Protein AF-A0A950LPD2-F1 (afdb_monomer_lite)

Sequence (92 aa):
MNEARLLAGEEVRWVEVCYCPTPLQEERPYWEEFFQLLKVQDAHDRRKCRDFAGREAWACGSCDCTWRLEEKLRNIGSPFVQILKHSVDDQS

pLDDT: mean 89.89, std 7.87, range [51.25, 97.81]

Secondary structure (DSSP, 8-state):
-TT-EE-TTS-EE------SSSTTTTTHHHHHHH--------SS-GGGSTTTTTSSTTGGGG-THHHHHHHHHHTTSEEHHHHHHHHHHTT-

Radius of gyration: 15.23 Å; chains: 1; bounding box: 32×27×41 Å

Foldseek 3Di:
DQLWFQAPVRDIDADDQDPDPDPCPPPVVVCVVPDDCPDDDDLDDCCPQCCVVVNDNPSSVVDCSRVVVSVVRVVGGDRPVVVVVVVVVVVD

Structure (mmCIF, N/CA/C/O backbone):
data_AF-A0A950LPD2-F1
#
_entry.id   AF-A0A950LPD2-F1
#
loop_
_atom_site.group_PDB
_atom_site.id
_atom_site.type_symbol
_atom_site.label_atom_id
_atom_site.label_alt_id
_atom_site.label_comp_id
_atom_site.label_asym_id
_atom_site.label_entity_id
_atom_site.label_seq_id
_atom_site.pdbx_PDB_ins_code
_atom_site.Cartn_x
_atom_site.Cartn_y
_atom_site.Cartn_z
_atom_site.occupancy
_atom_site.B_iso_or_equiv
_atom_site.auth_seq_id
_atom_site.auth_comp_id
_atom_site.auth_asym_id
_atom_site.auth_atom_id
_atom_site.pdbx_PDB_model_num
ATOM 1 N N . MET A 1 1 ? -5.550 7.219 -0.710 1.00 84.81 1 MET A N 1
ATOM 2 C CA . MET A 1 1 ? -6.170 6.746 0.559 1.00 84.81 1 MET A CA 1
ATOM 3 C C . MET A 1 1 ? -7.704 6.543 0.540 1.00 84.81 1 MET A C 1
ATOM 5 O O . MET A 1 1 ? -8.178 5.798 1.380 1.00 84.81 1 MET A O 1
ATOM 9 N N . ASN A 1 2 ? -8.515 7.101 -0.381 1.00 89.75 2 ASN A N 1
ATOM 10 C CA . ASN A 1 2 ? -9.994 6.916 -0.360 1.00 89.75 2 ASN A CA 1
ATOM 11 C C . ASN A 1 2 ? -10.470 5.446 -0.329 1.00 89.75 2 ASN A C 1
ATOM 13 O O . ASN A 1 2 ? -11.474 5.124 0.306 1.00 89.75 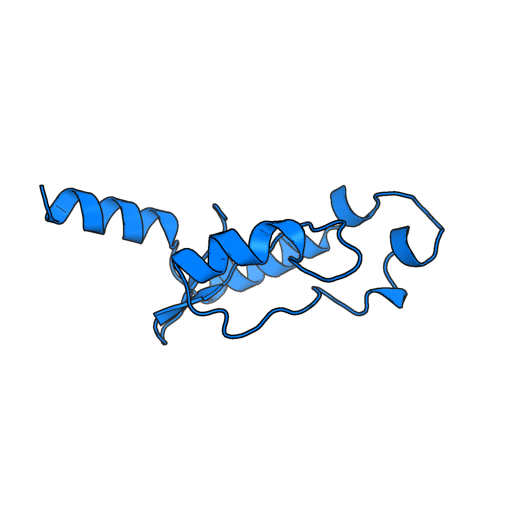2 ASN A O 1
ATOM 17 N N . GLU A 1 3 ? -9.726 4.543 -0.968 1.00 94.81 3 GLU A N 1
ATOM 18 C CA . GLU A 1 3 ? -10.011 3.104 -0.973 1.00 94.81 3 GLU A CA 1
ATOM 19 C C . GLU A 1 3 ? -9.448 2.354 0.251 1.00 94.81 3 GLU A C 1
ATOM 21 O O . GLU A 1 3 ? -9.484 1.125 0.298 1.00 94.81 3 GLU A O 1
ATOM 26 N N . ALA A 1 4 ? -8.969 3.065 1.277 1.00 96.62 4 ALA A N 1
ATOM 27 C CA . ALA A 1 4 ? -8.497 2.461 2.516 1.00 96.62 4 ALA A CA 1
ATOM 28 C C . ALA A 1 4 ? -9.617 1.696 3.234 1.00 96.62 4 ALA A C 1
ATOM 30 O O . ALA A 1 4 ? -10.778 2.131 3.287 1.00 96.62 4 ALA A O 1
ATOM 31 N N . ARG A 1 5 ? -9.266 0.543 3.802 1.00 97.81 5 ARG A N 1
ATOM 32 C CA . ARG A 1 5 ? -10.179 -0.314 4.555 1.00 97.81 5 ARG A CA 1
ATOM 33 C C . ARG A 1 5 ? -9.642 -0.582 5.950 1.00 97.81 5 ARG A C 1
ATOM 35 O O . ARG A 1 5 ? -8.478 -0.948 6.098 1.00 97.81 5 ARG A O 1
ATOM 42 N N . LEU A 1 6 ? -10.510 -0.409 6.942 1.00 96.75 6 LEU A N 1
ATOM 43 C CA . LEU A 1 6 ? -10.283 -0.844 8.313 1.00 96.75 6 LEU A CA 1
ATOM 44 C C . LEU A 1 6 ? -10.607 -2.338 8.406 1.00 96.75 6 LEU A C 1
ATOM 46 O O . LEU A 1 6 ? -11.702 -2.762 8.024 1.00 96.75 6 LEU A O 1
ATOM 50 N N . LEU A 1 7 ? -9.650 -3.129 8.880 1.00 95.25 7 LEU A N 1
ATOM 51 C CA . LEU A 1 7 ? -9.805 -4.561 9.123 1.00 95.25 7 LEU A CA 1
ATOM 52 C C . LEU A 1 7 ? -10.188 -4.836 10.583 1.00 95.25 7 LEU A C 1
ATOM 54 O O . LEU A 1 7 ? -10.080 -3.970 11.445 1.00 95.25 7 LEU A O 1
ATOM 58 N N . ALA A 1 8 ? -10.588 -6.076 10.872 1.00 87.19 8 ALA A N 1
ATOM 59 C CA . ALA A 1 8 ? -11.047 -6.494 12.202 1.00 87.19 8 ALA A CA 1
ATOM 60 C C . ALA A 1 8 ? -10.010 -6.321 13.334 1.00 87.19 8 ALA A C 1
ATOM 62 O O . ALA A 1 8 ? -10.394 -6.293 14.496 1.00 87.19 8 ALA A O 1
ATOM 63 N N . GLY A 1 9 ? -8.716 -6.217 13.011 1.00 82.94 9 GLY A N 1
ATOM 64 C CA . GLY A 1 9 ? -7.632 -6.015 13.982 1.00 82.94 9 GLY A CA 1
ATOM 65 C C . GLY A 1 9 ? -7.213 -4.556 14.172 1.00 82.94 9 GLY A C 1
ATOM 66 O O . GLY A 1 9 ? -6.054 -4.323 14.483 1.00 82.94 9 GLY A O 1
ATOM 67 N N . GLU A 1 10 ? -8.091 -3.591 13.875 1.00 87.25 10 GLU A N 1
ATOM 68 C CA . GLU A 1 10 ? -7.801 -2.140 13.881 1.00 87.25 10 GLU A CA 1
ATOM 69 C C . GLU A 1 10 ? -6.695 -1.706 12.895 1.00 87.25 10 GLU A C 1
ATOM 71 O O . GLU A 1 10 ? -6.266 -0.556 12.862 1.00 87.25 10 GLU A O 1
ATOM 76 N N . GLU A 1 11 ? -6.273 -2.615 12.014 1.00 95.25 11 GLU A N 1
ATOM 77 C CA . GLU A 1 11 ? -5.333 -2.326 10.940 1.00 95.25 11 GLU A CA 1
ATOM 78 C C . GLU A 1 11 ? -6.039 -1.618 9.782 1.00 95.25 11 GLU A C 1
ATOM 80 O O . GLU A 1 11 ? -7.032 -2.115 9.241 1.00 95.25 11 GLU A O 1
ATOM 85 N N . VAL A 1 12 ? -5.469 -0.506 9.324 1.00 96.25 12 VAL A N 1
ATOM 86 C CA . VAL A 1 12 ? -5.883 0.152 8.083 1.00 96.25 12 VAL A CA 1
ATOM 87 C C . VAL A 1 12 ? -4.983 -0.317 6.948 1.00 96.25 12 VAL A C 1
ATOM 89 O O . VAL A 1 12 ? -3.757 -0.285 7.052 1.00 96.25 12 VAL A O 1
ATOM 92 N N . ARG A 1 13 ? -5.584 -0.746 5.836 1.00 96.75 13 ARG A N 1
ATOM 93 C CA . ARG A 1 13 ? -4.856 -1.106 4.613 1.00 96.75 13 ARG A CA 1
ATOM 94 C C . ARG A 1 13 ? -5.348 -0.289 3.435 1.00 96.75 13 ARG A C 1
ATOM 96 O O . ARG A 1 13 ? -6.550 -0.089 3.279 1.00 96.75 13 ARG A O 1
ATOM 103 N N . TRP A 1 14 ? -4.426 0.133 2.581 1.00 95.69 14 TRP A N 1
ATOM 104 C CA . TRP A 1 14 ? -4.721 0.818 1.328 1.00 95.69 14 TRP A CA 1
ATOM 105 C C . TRP A 1 14 ? -3.735 0.388 0.243 1.00 95.69 14 TRP A C 1
ATOM 107 O O . TRP A 1 14 ? -2.759 -0.314 0.509 1.00 95.69 14 TRP A O 1
ATOM 117 N N . VAL A 1 15 ? -4.036 0.783 -0.989 1.00 94.31 15 VAL A N 1
ATOM 118 C CA . VAL A 1 15 ? -3.187 0.574 -2.160 1.00 94.31 15 VAL A CA 1
ATOM 119 C C . VAL A 1 15 ? -2.824 1.951 -2.705 1.00 94.31 15 VAL A C 1
ATOM 121 O O . VAL A 1 15 ? -3.665 2.848 -2.729 1.00 94.31 15 VAL A O 1
ATOM 124 N N . GLU A 1 16 ? -1.572 2.111 -3.111 1.00 90.44 16 GLU A N 1
ATOM 125 C CA . GLU A 1 16 ? -0.998 3.356 -3.622 1.00 90.44 16 GLU A CA 1
ATOM 126 C C . GLU A 1 16 ? -0.256 3.034 -4.921 1.00 90.44 16 GLU A C 1
ATOM 128 O O . GLU A 1 16 ? 0.452 2.023 -4.999 1.00 90.44 16 GLU A O 1
ATOM 133 N N . VAL A 1 17 ? -0.380 3.891 -5.935 1.00 90.00 17 VAL A N 1
ATOM 134 C CA . VAL A 1 17 ? 0.541 3.859 -7.075 1.00 90.00 17 VAL A CA 1
ATOM 135 C C . VAL A 1 17 ? 1.741 4.720 -6.709 1.00 90.00 17 VAL A C 1
ATOM 137 O O . VAL A 1 17 ? 1.621 5.931 -6.576 1.00 90.00 17 VAL A O 1
ATOM 140 N N . CYS A 1 18 ? 2.903 4.092 -6.566 1.00 86.94 18 CYS A N 1
ATOM 141 C CA . CYS A 1 18 ? 4.136 4.758 -6.167 1.00 86.94 18 CYS A CA 1
ATOM 142 C C . CYS A 1 18 ? 5.201 4.582 -7.254 1.00 86.94 18 CYS A C 1
ATOM 144 O O . CYS A 1 18 ? 5.415 3.473 -7.749 1.00 86.94 18 CYS A O 1
ATOM 146 N N . TYR A 1 19 ? 5.883 5.671 -7.606 1.00 85.88 19 TYR A N 1
ATOM 147 C CA . TYR A 1 19 ? 6.973 5.664 -8.589 1.00 85.88 19 TYR A CA 1
ATOM 148 C C . TYR A 1 19 ? 8.363 5.743 -7.948 1.00 85.88 19 TYR A C 1
ATOM 150 O O . TYR A 1 19 ? 9.376 5.763 -8.648 1.00 85.88 19 TYR A O 1
ATOM 158 N N . CYS A 1 20 ? 8.436 5.753 -6.616 1.00 86.81 20 CYS A N 1
ATOM 159 C CA . CYS A 1 20 ? 9.695 5.845 -5.898 1.00 86.81 20 CYS A CA 1
ATOM 160 C C . CYS A 1 20 ? 10.577 4.593 -6.127 1.00 86.81 20 CYS A C 1
ATOM 162 O O . CYS A 1 20 ? 10.081 3.469 -6.305 1.00 86.81 20 CYS A O 1
ATOM 164 N N . PRO A 1 21 ? 11.914 4.730 -6.081 1.00 84.88 21 PRO A N 1
ATOM 165 C CA . PRO A 1 21 ? 12.826 3.587 -6.066 1.00 84.88 21 PRO A CA 1
ATOM 166 C C . PRO A 1 21 ? 12.612 2.687 -4.844 1.00 84.88 21 PRO A C 1
ATOM 168 O O . PRO A 1 21 ? 12.610 1.466 -4.985 1.00 84.88 21 PRO A O 1
ATOM 171 N N . THR A 1 22 ? 12.351 3.275 -3.677 1.00 89.06 22 THR A N 1
ATOM 172 C CA . THR A 1 22 ? 11.940 2.558 -2.464 1.00 89.06 22 THR A CA 1
ATOM 173 C C . THR A 1 22 ? 10.449 2.813 -2.219 1.00 89.06 22 THR A C 1
ATOM 175 O O . THR A 1 22 ? 10.054 3.980 -2.218 1.00 89.06 22 THR A O 1
ATOM 178 N N . PRO A 1 23 ? 9.606 1.782 -2.010 1.00 89.50 23 PRO A N 1
ATOM 179 C CA . PRO A 1 23 ? 8.176 1.981 -1.778 1.00 89.50 23 PRO A CA 1
ATOM 180 C C . PRO A 1 23 ? 7.897 2.967 -0.639 1.00 89.50 23 PRO A C 1
ATOM 182 O O . PRO A 1 23 ? 8.508 2.869 0.427 1.00 89.50 23 PRO A O 1
ATOM 185 N N . LEU A 1 24 ? 6.965 3.896 -0.876 1.00 91.19 24 LEU A N 1
ATOM 186 C CA . LEU A 1 24 ? 6.528 4.926 0.075 1.00 91.19 24 LEU A CA 1
ATOM 187 C C . LEU A 1 24 ? 7.632 5.906 0.524 1.00 91.19 24 LEU A C 1
ATOM 189 O O . LEU A 1 24 ? 7.433 6.626 1.490 1.00 91.19 24 LEU A O 1
ATOM 193 N N . GLN A 1 25 ? 8.799 5.958 -0.128 1.00 94.06 25 GLN A N 1
ATOM 194 C CA . GLN A 1 25 ? 9.940 6.743 0.369 1.00 94.06 25 GLN A CA 1
ATOM 195 C C . GLN A 1 25 ? 9.617 8.220 0.635 1.00 94.06 25 GLN A C 1
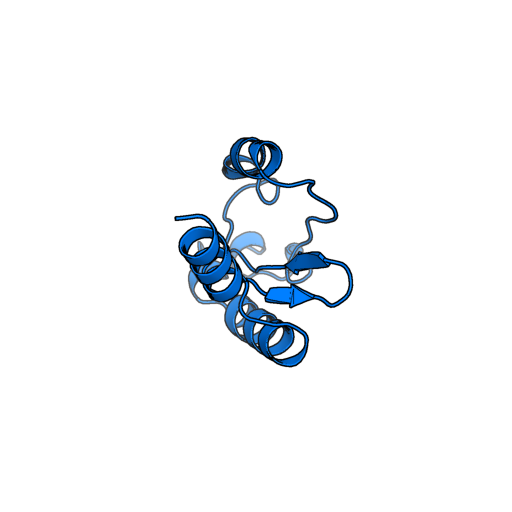ATOM 197 O O . GLN A 1 25 ? 10.067 8.761 1.641 1.00 94.06 25 GLN A O 1
ATOM 202 N N . GLU A 1 26 ? 8.861 8.854 -0.258 1.00 94.69 26 GLU A N 1
ATOM 203 C CA . GLU A 1 26 ? 8.522 10.278 -0.167 1.00 94.69 26 GLU A CA 1
ATOM 204 C C . GLU A 1 26 ? 7.458 10.553 0.905 1.00 94.69 26 GLU A C 1
ATOM 206 O O . GLU A 1 26 ? 7.584 11.499 1.676 1.00 94.69 26 GLU A O 1
ATOM 211 N N . GLU A 1 27 ? 6.437 9.701 0.994 1.00 93.81 27 GLU A N 1
ATOM 212 C CA . GLU A 1 27 ? 5.272 9.914 1.864 1.00 93.81 27 GLU A CA 1
ATOM 213 C C . GLU A 1 27 ? 5.424 9.282 3.251 1.00 93.81 27 GLU A C 1
ATOM 215 O O . GLU A 1 27 ? 4.659 9.583 4.165 1.00 93.81 27 GLU A O 1
ATOM 220 N N . ARG A 1 28 ? 6.404 8.393 3.435 1.00 95.06 28 ARG A N 1
ATOM 221 C CA . ARG A 1 28 ? 6.619 7.664 4.688 1.00 95.06 28 ARG A CA 1
ATOM 222 C C . ARG A 1 28 ? 6.703 8.577 5.919 1.00 95.06 28 ARG A C 1
ATOM 224 O O . ARG A 1 28 ? 6.017 8.249 6.884 1.00 95.06 28 ARG A O 1
ATOM 231 N N . PRO A 1 29 ? 7.453 9.701 5.913 1.00 96.25 29 PRO A N 1
ATOM 232 C CA . PRO A 1 29 ? 7.519 10.583 7.078 1.00 96.25 29 PRO A CA 1
ATOM 233 C C . PRO A 1 29 ? 6.153 11.141 7.486 1.00 96.25 29 PRO A C 1
ATOM 235 O O . PRO A 1 29 ? 5.867 11.244 8.672 1.00 96.25 29 PRO A O 1
ATOM 238 N N . TYR A 1 30 ? 5.301 11.457 6.508 1.00 94.75 30 TYR A N 1
ATOM 239 C CA . TYR A 1 30 ? 3.945 11.934 6.762 1.00 94.75 30 TYR A CA 1
ATOM 240 C C . TYR A 1 30 ? 3.074 10.831 7.371 1.00 94.75 30 TYR A C 1
ATOM 242 O O . TYR A 1 30 ? 2.384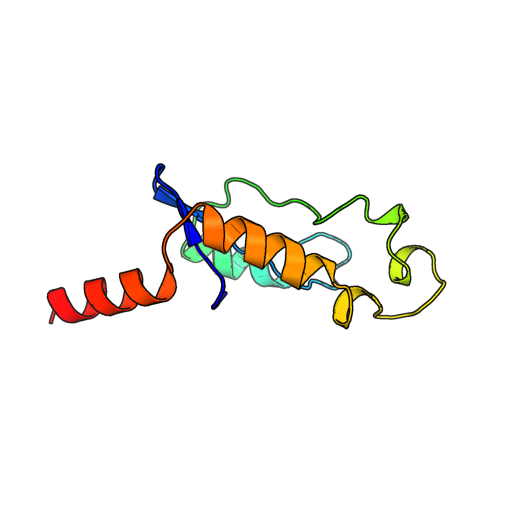 11.054 8.360 1.00 94.75 30 TYR A O 1
ATOM 250 N N . TRP A 1 31 ? 3.128 9.610 6.831 1.00 94.06 31 TRP A N 1
ATOM 251 C CA . TRP A 1 31 ? 2.336 8.504 7.374 1.00 94.06 31 TRP A CA 1
ATOM 252 C C . TRP A 1 31 ? 2.759 8.105 8.789 1.00 94.06 31 TRP A C 1
ATOM 254 O O . TRP A 1 31 ? 1.893 7.794 9.603 1.00 94.06 31 TRP A O 1
ATOM 264 N N . GLU A 1 32 ? 4.056 8.147 9.096 1.00 96.19 32 GLU A N 1
ATOM 265 C CA . GLU A 1 32 ? 4.590 7.829 10.428 1.00 96.19 32 GLU A CA 1
ATOM 266 C C . GLU A 1 32 ? 4.218 8.872 11.504 1.00 96.19 32 GLU A C 1
ATOM 268 O O . GLU A 1 32 ? 4.300 8.562 12.690 1.00 96.19 32 GLU A O 1
ATOM 273 N N . GLU A 1 33 ? 3.754 10.070 11.123 1.00 97.38 33 GLU A N 1
ATOM 274 C CA . GLU A 1 33 ? 3.215 11.070 12.061 1.00 97.38 33 GLU A CA 1
ATOM 275 C C . GLU A 1 33 ? 1.854 10.647 12.645 1.00 97.38 33 GLU A C 1
ATOM 277 O O . GLU A 1 33 ? 1.563 10.920 13.809 1.00 97.38 33 GLU A O 1
ATOM 282 N N . PHE A 1 34 ? 1.031 9.947 11.856 1.00 92.31 34 PHE A N 1
ATOM 283 C CA . PHE A 1 34 ? -0.354 9.607 12.220 1.00 92.31 34 PHE A CA 1
ATOM 284 C C . PHE A 1 34 ? -0.587 8.107 12.428 1.00 92.31 34 PHE A C 1
ATOM 286 O O . PHE A 1 34 ? -1.546 7.719 13.095 1.00 92.31 34 PHE A O 1
ATOM 293 N N . PHE A 1 35 ? 0.264 7.254 11.855 1.00 93.19 35 PHE A N 1
ATOM 294 C CA . PHE A 1 35 ? 0.096 5.806 11.853 1.00 93.19 35 PHE A CA 1
ATOM 295 C C . PHE A 1 35 ? 1.392 5.078 12.193 1.00 93.19 35 PHE A C 1
ATOM 297 O O . PHE A 1 35 ? 2.488 5.456 11.790 1.00 93.19 35 PHE A O 1
ATOM 304 N N . GLN A 1 36 ? 1.247 3.922 12.836 1.00 95.12 36 GLN A N 1
ATOM 305 C CA . GLN A 1 36 ? 2.314 2.934 12.883 1.00 95.12 36 GLN A CA 1
ATOM 306 C C . GLN A 1 36 ? 2.315 2.117 11.583 1.00 95.12 36 GLN A C 1
ATOM 308 O O . GLN A 1 36 ? 1.383 1.358 11.312 1.00 95.12 36 GLN A O 1
ATOM 313 N N . LEU A 1 37 ? 3.378 2.225 10.780 1.00 95.19 37 LEU A N 1
ATOM 314 C CA . LEU A 1 37 ? 3.525 1.407 9.574 1.00 95.19 37 LEU A CA 1
ATOM 315 C C . LEU A 1 37 ? 3.841 -0.052 9.936 1.00 95.19 37 LEU A C 1
ATOM 317 O O . LEU A 1 37 ? 4.979 -0.403 10.238 1.00 95.19 37 LEU A O 1
ATOM 321 N N . LEU A 1 38 ? 2.826 -0.917 9.868 1.00 95.06 38 LEU A N 1
ATOM 322 C CA . LEU A 1 38 ? 2.976 -2.350 10.149 1.00 95.06 38 LEU A CA 1
ATOM 323 C C . LEU A 1 38 ? 3.661 -3.104 9.003 1.00 95.06 38 LEU A C 1
ATOM 325 O O . LEU A 1 38 ? 4.469 -4.005 9.233 1.00 95.06 38 LEU A O 1
ATOM 329 N N . LYS A 1 39 ? 3.315 -2.770 7.752 1.00 94.25 39 LYS A N 1
ATOM 330 C CA . LYS A 1 39 ? 3.829 -3.457 6.562 1.00 94.25 39 LYS A CA 1
ATOM 331 C C . LYS A 1 39 ? 3.727 -2.591 5.309 1.00 94.25 39 LYS A C 1
ATOM 333 O O . LYS A 1 39 ? 2.647 -2.120 4.974 1.00 94.25 39 LYS A O 1
ATOM 338 N N . VAL A 1 40 ? 4.828 -2.499 4.564 1.00 94.44 40 VAL A N 1
ATOM 339 C CA . VAL A 1 40 ? 4.873 -1.950 3.200 1.00 94.44 40 VAL A CA 1
ATOM 340 C C . VAL A 1 40 ? 5.304 -3.068 2.257 1.00 94.44 40 VAL A C 1
ATOM 342 O O . VAL A 1 40 ? 6.281 -3.768 2.525 1.00 94.44 40 VAL A O 1
ATOM 345 N N . GLN A 1 41 ? 4.552 -3.288 1.180 1.00 92.75 41 GLN A N 1
ATOM 346 C CA . GLN A 1 41 ? 4.836 -4.344 0.210 1.00 92.75 41 GLN A CA 1
ATOM 347 C C . GLN A 1 41 ? 4.392 -3.943 -1.193 1.00 92.75 41 GLN A C 1
ATOM 349 O O . GLN A 1 41 ? 3.374 -3.272 -1.355 1.00 92.75 41 GLN A O 1
ATOM 354 N N . ASP A 1 42 ? 5.114 -4.426 -2.201 1.00 91.56 42 ASP A N 1
ATOM 355 C CA . ASP A 1 42 ? 4.689 -4.281 -3.588 1.00 91.56 42 ASP A CA 1
ATOM 356 C C . ASP A 1 42 ? 3.409 -5.092 -3.862 1.00 91.56 42 ASP A C 1
ATOM 358 O O . ASP A 1 42 ? 3.157 -6.143 -3.257 1.00 91.56 42 ASP A O 1
ATOM 362 N N . ALA A 1 43 ? 2.613 -4.621 -4.826 1.00 90.12 43 ALA A N 1
ATOM 363 C CA . ALA A 1 43 ? 1.430 -5.325 -5.322 1.00 90.12 43 ALA A CA 1
ATOM 364 C C . ALA A 1 43 ? 1.778 -6.709 -5.902 1.00 90.12 43 ALA A C 1
ATOM 366 O O . ALA A 1 43 ? 1.039 -7.679 -5.731 1.00 90.12 43 ALA A O 1
ATOM 367 N N . HIS A 1 44 ? 2.919 -6.792 -6.584 1.00 87.75 44 HIS A N 1
ATOM 368 C CA . HIS A 1 44 ? 3.530 -8.016 -7.083 1.00 87.75 44 HIS A CA 1
ATOM 369 C C . HIS A 1 44 ? 5.033 -7.795 -7.287 1.00 87.75 44 HIS A C 1
ATOM 371 O O . HIS A 1 44 ? 5.536 -6.691 -7.114 1.00 87.75 44 HIS A O 1
ATOM 377 N N . ASP A 1 45 ? 5.756 -8.840 -7.694 1.00 89.38 45 ASP A N 1
ATOM 378 C CA . ASP A 1 45 ? 7.187 -8.752 -8.001 1.00 89.38 45 ASP A CA 1
ATOM 379 C C . ASP A 1 45 ? 7.474 -7.626 -9.011 1.00 89.38 45 ASP A C 1
ATOM 381 O O . ASP A 1 45 ? 7.110 -7.740 -10.190 1.00 89.38 45 ASP A O 1
ATOM 385 N N . ARG A 1 46 ? 8.137 -6.558 -8.544 1.00 85.94 46 ARG A N 1
ATOM 386 C CA . ARG A 1 46 ? 8.427 -5.348 -9.325 1.00 85.94 46 ARG A CA 1
ATOM 387 C C . ARG A 1 46 ? 9.221 -5.640 -10.592 1.00 85.94 46 ARG A C 1
ATOM 389 O O . ARG A 1 46 ? 9.026 -4.967 -11.597 1.00 85.94 46 ARG A O 1
ATOM 396 N N . ARG A 1 47 ? 10.032 -6.703 -10.610 1.00 86.62 47 ARG A N 1
ATOM 397 C CA . ARG A 1 47 ? 10.806 -7.117 -11.798 1.00 86.62 47 ARG A CA 1
ATOM 398 C C . ARG A 1 47 ? 9.921 -7.543 -12.969 1.00 86.62 47 ARG A C 1
ATOM 400 O O . ARG A 1 47 ? 10.388 -7.610 -14.102 1.00 86.62 47 ARG A O 1
ATOM 407 N N . LYS A 1 48 ? 8.647 -7.845 -12.705 1.00 87.44 48 LYS A N 1
ATOM 408 C CA . LYS A 1 48 ? 7.652 -8.208 -13.722 1.00 87.44 48 LYS A CA 1
ATOM 409 C C . LYS A 1 48 ? 6.848 -7.002 -14.222 1.00 87.44 48 LYS A C 1
ATOM 411 O O . LYS A 1 48 ? 6.176 -7.130 -15.247 1.00 87.44 48 LYS A O 1
ATOM 416 N N . CYS A 1 49 ? 6.923 -5.848 -13.549 1.00 87.69 49 CYS A N 1
ATOM 417 C CA . CYS A 1 49 ? 6.278 -4.612 -13.996 1.00 87.69 49 CYS A CA 1
ATOM 418 C C . CYS A 1 49 ? 6.861 -4.160 -15.338 1.00 87.69 49 CYS A C 1
ATOM 420 O O . CYS A 1 49 ? 8.068 -4.231 -15.554 1.00 87.69 49 CYS A O 1
ATOM 422 N N . ARG A 1 50 ? 6.011 -3.669 -16.249 1.00 88.44 50 ARG A N 1
ATOM 423 C CA . ARG A 1 50 ? 6.454 -3.190 -17.573 1.00 88.44 50 ARG A CA 1
ATOM 424 C C . ARG A 1 50 ? 7.385 -1.979 -17.489 1.00 88.44 50 ARG A C 1
ATOM 426 O O . ARG A 1 50 ? 8.309 -1.906 -18.291 1.00 88.44 50 ARG A O 1
ATOM 433 N N . ASP A 1 51 ? 7.163 -1.116 -16.504 1.00 86.38 5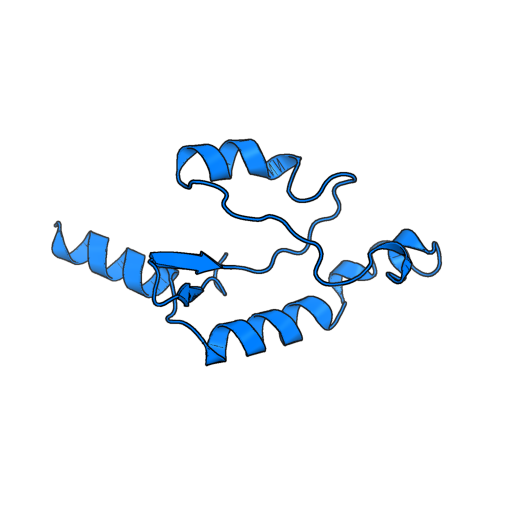1 ASP A N 1
ATOM 434 C CA . ASP A 1 51 ? 8.004 0.045 -16.209 1.00 86.38 51 ASP A CA 1
ATOM 435 C C . ASP A 1 51 ? 9.416 -0.379 -15.794 1.00 86.38 51 ASP A C 1
ATOM 437 O O . ASP A 1 51 ? 10.388 -0.104 -16.491 1.00 86.38 51 ASP A O 1
ATOM 441 N N . PHE A 1 52 ? 9.519 -1.193 -14.741 1.00 84.88 52 PHE A N 1
ATOM 442 C CA . PHE A 1 52 ? 10.806 -1.698 -14.262 1.00 84.88 52 PHE A CA 1
ATOM 443 C C . PHE A 1 52 ? 11.539 -2.568 -15.296 1.00 84.88 52 PHE A C 1
ATOM 445 O O . PHE A 1 52 ? 12.761 -2.526 -15.391 1.00 84.88 52 PHE A O 1
ATOM 452 N N . ALA A 1 53 ? 10.806 -3.359 -16.086 1.00 86.00 53 ALA A N 1
ATOM 453 C CA . ALA A 1 53 ? 11.381 -4.167 -17.160 1.00 86.00 53 ALA A CA 1
ATOM 454 C C . ALA A 1 53 ? 11.812 -3.339 -18.390 1.00 86.00 53 ALA A C 1
ATOM 456 O O . ALA A 1 53 ? 12.293 -3.921 -19.361 1.00 86.00 53 ALA A O 1
ATOM 457 N N . GLY A 1 54 ? 11.605 -2.016 -18.386 1.00 86.25 54 GLY A N 1
ATOM 458 C CA . GLY A 1 54 ? 11.988 -1.115 -19.474 1.00 86.25 54 GLY A CA 1
ATOM 459 C C . GLY A 1 54 ? 11.136 -1.243 -20.740 1.00 86.25 54 GLY A C 1
ATOM 460 O O . GLY A 1 54 ? 11.550 -0.781 -21.798 1.00 86.25 54 GLY A O 1
ATOM 461 N N . ARG A 1 55 ? 9.961 -1.884 -20.663 1.00 87.12 55 ARG A N 1
ATOM 462 C CA . ARG A 1 55 ? 9.057 -2.059 -21.815 1.00 87.12 55 ARG A CA 1
ATOM 463 C C . ARG A 1 55 ? 8.195 -0.825 -22.061 1.00 87.12 55 ARG A C 1
ATOM 465 O O . ARG A 1 55 ? 8.015 -0.431 -23.205 1.00 87.12 55 ARG A O 1
ATOM 472 N N . GLU A 1 56 ? 7.651 -0.244 -20.994 1.00 88.50 56 GLU A N 1
ATOM 473 C CA . GLU A 1 56 ? 6.738 0.903 -21.054 1.00 88.50 56 GLU A CA 1
ATOM 474 C C . GLU A 1 56 ? 6.928 1.772 -19.805 1.00 88.50 56 GLU A C 1
ATOM 476 O O . GLU A 1 56 ? 6.595 1.332 -18.703 1.00 88.50 56 GLU A O 1
ATOM 481 N N . ALA A 1 57 ? 7.443 2.994 -19.968 1.00 87.00 57 ALA A N 1
ATOM 482 C CA . ALA A 1 57 ? 7.612 3.935 -18.861 1.00 87.00 57 ALA A CA 1
ATOM 483 C C . ALA A 1 57 ? 6.255 4.307 -18.240 1.00 87.00 57 ALA A C 1
ATOM 485 O O . ALA A 1 57 ? 5.281 4.527 -18.961 1.00 87.00 57 ALA A O 1
ATOM 486 N N . TRP A 1 58 ? 6.200 4.395 -16.909 1.00 86.06 58 TRP A N 1
ATOM 487 C CA . TRP A 1 58 ? 5.008 4.769 -16.132 1.00 86.06 58 TRP A CA 1
ATOM 488 C C . TRP A 1 58 ? 3.825 3.798 -16.256 1.00 86.06 58 TRP A C 1
ATOM 490 O O . TRP A 1 58 ? 2.709 4.117 -15.846 1.00 86.06 58 TRP A O 1
ATOM 500 N N . ALA A 1 59 ? 4.049 2.576 -16.751 1.00 86.25 59 ALA A N 1
ATOM 501 C CA . ALA A 1 59 ? 2.990 1.583 -16.952 1.00 86.25 59 ALA A CA 1
ATOM 502 C C . ALA A 1 59 ? 2.243 1.169 -15.669 1.00 86.25 59 ALA A C 1
ATOM 504 O O . ALA A 1 59 ? 1.171 0.571 -15.751 1.00 86.25 59 ALA A O 1
ATOM 505 N N . CYS A 1 60 ? 2.790 1.468 -14.486 1.00 84.31 60 CYS A N 1
ATOM 506 C CA . CYS A 1 60 ? 2.096 1.272 -13.213 1.00 84.31 60 CYS A CA 1
ATOM 507 C C . CYS A 1 60 ? 0.887 2.210 -13.048 1.00 84.31 60 CYS A C 1
ATOM 509 O O . CYS A 1 60 ? -0.068 1.823 -12.383 1.00 84.31 60 CYS A O 1
ATOM 511 N N . GLY A 1 61 ? 0.879 3.383 -13.696 1.00 84.88 61 GLY A N 1
ATOM 512 C CA . GLY A 1 61 ? -0.240 4.332 -13.642 1.00 84.88 61 GLY A CA 1
ATOM 513 C C . GLY A 1 61 ? -1.521 3.835 -14.314 1.00 84.88 61 GLY A C 1
ATOM 514 O O . GLY A 1 61 ? -2.600 4.340 -14.026 1.00 84.88 61 GLY A O 1
ATOM 515 N N . SER A 1 62 ? -1.413 2.828 -15.183 1.00 82.94 62 SER A N 1
ATOM 516 C CA . SER A 1 62 ? -2.540 2.187 -15.870 1.00 82.94 62 SER A CA 1
ATOM 517 C C . SER A 1 62 ? -2.612 0.674 -15.626 1.00 82.94 62 SER A C 1
ATOM 519 O O . SER A 1 62 ? -3.320 -0.028 -16.350 1.00 82.94 62 SER A O 1
ATOM 521 N N . CYS A 1 63 ? -1.892 0.143 -14.624 1.00 85.25 63 CYS A N 1
ATOM 522 C CA . CYS A 1 63 ? -2.011 -1.274 -14.265 1.00 85.25 63 CYS A CA 1
ATOM 523 C C . CYS A 1 63 ? -3.377 -1.564 -13.618 1.00 85.25 63 CYS A C 1
ATOM 525 O O . CYS A 1 63 ? -3.855 -0.801 -12.781 1.00 85.25 63 CYS A O 1
ATOM 527 N N . ASP A 1 64 ? -3.950 -2.734 -13.907 1.00 90.12 64 ASP A N 1
ATOM 528 C CA . ASP A 1 64 ? -5.120 -3.278 -13.201 1.00 90.12 64 ASP A CA 1
ATOM 529 C C . ASP A 1 64 ? -4.804 -3.714 -11.753 1.00 90.12 64 ASP A C 1
ATOM 531 O O . ASP A 1 64 ? -5.711 -3.988 -10.968 1.00 90.12 64 ASP A O 1
ATOM 535 N N . CYS A 1 65 ? -3.519 -3.750 -11.387 1.00 90.12 65 CYS A N 1
ATOM 536 C CA . CYS A 1 65 ? -2.982 -4.075 -10.070 1.00 90.12 65 CYS A CA 1
ATOM 537 C C . CYS A 1 65 ? -3.737 -3.360 -8.937 1.00 90.12 65 CYS A C 1
ATOM 539 O O . CYS A 1 65 ? -4.158 -4.000 -7.970 1.00 90.12 65 CYS A O 1
ATOM 541 N N . THR A 1 66 ? -3.913 -2.041 -9.074 1.00 90.56 66 THR A N 1
ATOM 542 C CA . THR A 1 66 ? -4.576 -1.192 -8.077 1.00 90.56 66 THR A CA 1
ATOM 543 C C . THR A 1 66 ? -6.027 -1.612 -7.903 1.00 90.56 66 THR A C 1
ATOM 545 O O . THR A 1 66 ? -6.426 -1.989 -6.803 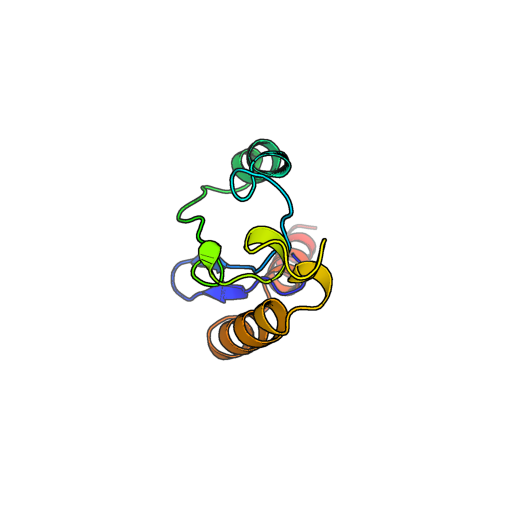1.00 90.56 66 THR A O 1
ATOM 548 N N . TRP A 1 67 ? -6.780 -1.684 -9.005 1.00 92.31 67 TRP A N 1
ATOM 549 C CA . TRP A 1 67 ? -8.193 -2.062 -8.992 1.00 92.31 67 TRP A CA 1
ATOM 550 C C . TRP A 1 67 ? -8.427 -3.440 -8.354 1.00 92.31 67 TRP A C 1
ATOM 552 O O . TRP A 1 67 ? -9.302 -3.584 -7.499 1.00 92.31 67 TRP A O 1
ATOM 562 N N . ARG A 1 68 ? -7.611 -4.444 -8.708 1.00 94.75 68 ARG A N 1
ATOM 563 C CA . ARG A 1 68 ? -7.732 -5.814 -8.171 1.00 94.75 68 ARG A CA 1
ATOM 564 C C . ARG A 1 68 ? -7.487 -5.874 -6.667 1.00 94.75 68 ARG A C 1
ATOM 566 O O . ARG A 1 68 ? -8.170 -6.609 -5.951 1.00 94.75 68 ARG A O 1
ATOM 573 N N . LEU A 1 69 ? -6.493 -5.136 -6.176 1.00 94.75 69 LEU A N 1
ATOM 574 C CA . LEU A 1 69 ? -6.181 -5.103 -4.749 1.00 94.75 69 LEU A CA 1
ATOM 575 C C . LEU A 1 69 ? -7.230 -4.314 -3.963 1.00 94.75 69 LEU A C 1
ATOM 577 O O . LEU A 1 69 ? -7.646 -4.770 -2.901 1.00 94.75 69 LEU A O 1
ATOM 581 N N . GLU A 1 70 ? -7.708 -3.190 -4.492 1.00 95.31 70 GLU A N 1
ATOM 582 C CA . GLU A 1 70 ? -8.796 -2.420 -3.883 1.00 95.31 70 GLU A CA 1
ATOM 583 C C . GLU A 1 70 ? -10.105 -3.216 -3.830 1.00 95.31 70 GLU A C 1
ATOM 585 O O . GLU A 1 70 ? -10.800 -3.188 -2.816 1.00 95.31 70 GLU A O 1
ATOM 590 N N . GLU A 1 71 ? -10.430 -3.987 -4.873 1.00 96.69 71 GLU A N 1
ATOM 591 C CA . GLU A 1 71 ? -11.579 -4.900 -4.865 1.00 96.6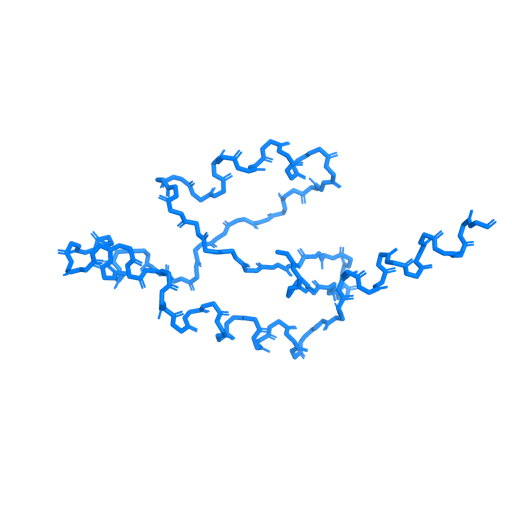9 71 GLU A CA 1
ATOM 592 C C . GLU A 1 71 ? -11.441 -5.966 -3.778 1.00 96.69 71 GLU A C 1
ATOM 594 O O . GLU A 1 71 ? -12.377 -6.216 -3.018 1.00 96.69 71 GLU A O 1
ATOM 599 N N . LYS A 1 72 ? -10.247 -6.546 -3.633 1.00 96.00 72 LYS A N 1
ATOM 600 C CA . LYS A 1 72 ? -9.977 -7.478 -2.540 1.00 96.00 72 LYS A CA 1
ATOM 601 C C . LYS A 1 72 ? -10.157 -6.815 -1.176 1.00 96.00 72 LYS A C 1
ATOM 603 O O . LYS A 1 72 ? -10.780 -7.421 -0.309 1.00 96.00 72 LYS A O 1
ATOM 608 N N . LEU A 1 73 ? -9.636 -5.600 -0.982 1.00 96.25 73 LEU A N 1
ATOM 609 C CA . LEU A 1 73 ? -9.795 -4.852 0.267 1.00 96.25 73 LEU A CA 1
ATOM 610 C C . LEU A 1 73 ? -11.274 -4.570 0.566 1.00 96.25 73 LEU A C 1
ATOM 612 O O . LEU A 1 73 ? -11.704 -4.778 1.700 1.00 96.25 73 LEU A O 1
ATOM 616 N N . ARG A 1 74 ? -12.065 -4.173 -0.442 1.00 96.88 74 ARG A N 1
ATOM 617 C CA . ARG A 1 74 ? -13.521 -3.960 -0.320 1.00 96.88 74 ARG A CA 1
ATOM 618 C C . ARG A 1 74 ? -14.265 -5.161 0.253 1.00 96.88 74 ARG A C 1
ATOM 620 O O . ARG A 1 74 ? -15.230 -4.966 0.979 1.00 96.88 74 ARG A O 1
ATOM 627 N N . ASN A 1 75 ? -13.804 -6.373 -0.039 1.00 96.31 75 ASN A N 1
ATOM 628 C CA . ASN A 1 75 ? -14.449 -7.602 0.416 1.00 96.31 75 ASN A CA 1
ATOM 629 C C . ASN A 1 75 ? -14.055 -8.029 1.840 1.00 96.31 75 ASN A C 1
ATOM 631 O O . ASN A 1 75 ? -14.647 -8.970 2.362 1.00 96.31 75 ASN A O 1
ATOM 635 N N . ILE A 1 76 ? -13.051 -7.395 2.461 1.00 95.25 76 ILE A N 1
ATOM 636 C CA . ILE A 1 76 ? -12.504 -7.834 3.760 1.00 95.25 76 ILE A CA 1
ATOM 637 C C . ILE A 1 76 ? -12.502 -6.758 4.850 1.00 95.25 76 ILE A C 1
ATOM 639 O O . ILE A 1 76 ? -12.080 -7.045 5.969 1.00 95.25 76 ILE A O 1
ATOM 643 N N . GLY A 1 77 ? -12.926 -5.530 4.553 1.00 96.00 77 GLY A N 1
ATOM 644 C CA . GLY A 1 77 ? -12.887 -4.440 5.524 1.00 96.00 77 GLY A CA 1
ATOM 645 C C . GLY A 1 77 ? -13.877 -3.322 5.240 1.00 96.00 77 GLY A C 1
ATOM 646 O O . GLY A 1 77 ? -14.464 -3.238 4.161 1.00 96.00 77 GLY A O 1
ATOM 647 N N . SER A 1 78 ? -14.033 -2.443 6.223 1.00 96.50 78 SER A N 1
ATOM 648 C CA . SER A 1 78 ? -14.975 -1.322 6.189 1.00 96.50 78 SER A CA 1
ATOM 649 C C . SER A 1 78 ? -14.313 -0.044 5.654 1.00 96.50 78 SER A C 1
ATOM 651 O O . SER A 1 78 ? -13.107 0.127 5.840 1.00 96.50 78 SER A O 1
ATOM 653 N N . PRO A 1 79 ? -15.045 0.883 5.005 1.00 96.88 79 PRO A N 1
ATOM 654 C CA . PRO A 1 79 ? -14.467 2.118 4.465 1.00 96.88 79 PRO A CA 1
ATOM 655 C C . PRO A 1 79 ? -13.876 3.017 5.563 1.00 96.88 79 PRO A C 1
ATOM 657 O O . PRO A 1 79 ? -14.605 3.639 6.333 1.00 96.88 79 PRO A O 1
ATOM 660 N N . PHE A 1 80 ? -12.545 3.121 5.620 1.00 95.88 80 PHE A N 1
ATOM 661 C CA . PHE A 1 80 ? -11.855 3.800 6.723 1.00 95.88 80 PHE A CA 1
ATOM 662 C C . PHE A 1 80 ? -12.188 5.297 6.807 1.00 95.88 80 PHE A C 1
ATOM 664 O O . PHE A 1 80 ? -12.518 5.805 7.874 1.00 95.88 80 PHE A O 1
ATOM 671 N N . VAL A 1 81 ? -12.195 5.998 5.669 1.00 94.12 81 VAL A N 1
ATOM 672 C CA . VAL A 1 81 ? -12.490 7.441 5.620 1.00 94.12 81 VAL A CA 1
ATOM 673 C C . VAL A 1 81 ? -13.902 7.763 6.127 1.00 94.12 81 VAL A C 1
ATOM 675 O O . VAL A 1 81 ? -14.110 8.817 6.720 1.00 94.12 81 VAL A O 1
ATOM 678 N N . GLN A 1 82 ? -14.880 6.877 5.914 1.00 94.38 82 GLN A N 1
ATOM 679 C CA . GLN A 1 82 ? -16.243 7.086 6.420 1.00 94.38 82 GLN A CA 1
ATOM 680 C C . GLN A 1 82 ? -16.300 6.948 7.942 1.00 94.38 82 GLN A C 1
ATOM 682 O O . GLN A 1 82 ? -16.952 7.748 8.603 1.00 94.38 82 GLN A O 1
ATOM 687 N N . ILE A 1 83 ? -15.574 5.974 8.492 1.00 93.06 83 ILE A N 1
ATOM 688 C CA . ILE A 1 83 ? -15.460 5.774 9.941 1.00 93.06 83 ILE A CA 1
ATOM 689 C C . ILE A 1 83 ? -14.798 6.990 10.594 1.00 93.06 83 ILE A C 1
ATOM 691 O O . ILE A 1 83 ? -15.320 7.503 11.580 1.00 93.06 83 ILE A O 1
ATOM 695 N N . LEU A 1 84 ? -13.704 7.495 10.009 1.00 91.00 84 LEU A N 1
ATOM 696 C CA . LEU A 1 84 ? -13.039 8.705 10.496 1.00 91.00 84 LEU A CA 1
ATOM 697 C C . LEU A 1 84 ? -13.990 9.906 10.539 1.00 91.00 84 LEU A C 1
ATOM 699 O O . LEU A 1 84 ? -14.041 10.597 11.551 1.00 91.00 84 LEU A O 1
ATOM 703 N N . LYS A 1 85 ? -14.768 10.137 9.475 1.00 91.69 85 LYS A N 1
ATOM 704 C CA . LYS A 1 85 ? -15.731 11.250 9.429 1.00 91.69 85 LYS A CA 1
ATOM 705 C C . LYS A 1 85 ? -16.757 11.168 10.560 1.00 91.69 85 LYS A C 1
ATOM 707 O O . LYS A 1 85 ? -16.886 12.130 11.304 1.00 91.69 85 LYS A O 1
ATOM 712 N N . HIS A 1 86 ? -17.384 10.008 10.762 1.00 88.81 86 HIS A N 1
ATOM 713 C CA . HIS A 1 86 ? -18.345 9.838 11.857 1.00 88.81 86 HIS A CA 1
ATOM 714 C C . HIS A 1 86 ? -17.708 10.019 13.244 1.00 88.81 86 HIS A C 1
ATOM 716 O O . HIS A 1 86 ? -18.324 10.605 14.124 1.00 88.81 86 HIS A O 1
ATOM 722 N N . SER A 1 87 ? -16.459 9.580 13.437 1.00 81.62 87 SER A N 1
ATOM 723 C CA . SER A 1 87 ? -15.770 9.748 14.727 1.00 81.62 87 SER A CA 1
ATOM 724 C C . SER A 1 87 ? -15.466 11.206 15.089 1.00 81.62 87 SER A C 1
ATOM 726 O O . SER A 1 87 ? -15.349 11.525 16.269 1.00 81.62 87 SER A O 1
ATOM 728 N N . VAL A 1 88 ? -15.328 12.080 14.088 1.00 76.44 88 VAL A N 1
ATOM 729 C CA . VAL A 1 88 ? -15.121 13.520 14.290 1.00 76.44 88 VAL A CA 1
ATOM 730 C C . VAL A 1 88 ? -16.449 14.217 14.588 1.00 76.44 88 VAL A C 1
ATOM 732 O O . VAL A 1 88 ? -16.490 15.100 15.444 1.00 76.44 88 VAL A O 1
ATOM 735 N N . ASP A 1 89 ? -17.530 13.789 13.934 1.00 73.62 89 ASP A N 1
ATOM 736 C CA . ASP A 1 89 ? -18.871 14.345 14.140 1.00 73.62 89 ASP A CA 1
ATOM 737 C C . ASP A 1 89 ? -19.415 14.035 15.550 1.00 73.62 89 ASP A C 1
ATOM 739 O O . ASP A 1 89 ? -20.019 14.905 16.169 1.00 73.62 89 ASP A O 1
ATOM 743 N N . ASP A 1 90 ? -19.134 12.848 16.103 1.00 61.31 90 ASP A N 1
ATOM 744 C CA . ASP A 1 90 ? -19.549 12.451 17.464 1.00 61.31 90 ASP A CA 1
ATOM 745 C C . ASP A 1 90 ? -18.779 13.174 18.596 1.00 61.31 90 ASP A C 1
ATOM 747 O O . ASP A 1 90 ? -19.150 13.069 19.767 1.00 61.31 90 ASP A O 1
ATOM 751 N N . GLN A 1 91 ? -17.692 13.888 18.277 1.00 56.62 91 GLN A N 1
ATOM 752 C CA . GLN A 1 91 ? -16.885 14.651 19.244 1.00 56.62 91 GLN A CA 1
ATOM 753 C C . GLN A 1 91 ? -17.152 16.167 19.221 1.00 56.62 91 GLN A C 1
ATOM 755 O O . GLN A 1 91 ? -16.481 16.903 19.951 1.00 56.62 91 GLN A O 1
ATOM 760 N N . SER A 1 92 ? -18.102 16.634 18.402 1.00 51.25 92 SER A N 1
ATOM 761 C CA . SER A 1 92 ? -18.511 18.047 18.291 1.00 51.25 92 SER A CA 1
ATOM 762 C C . SER A 1 92 ? -19.835 18.323 19.002 1.00 51.25 92 SER A C 1
ATOM 764 O O . SER A 1 92 ? -19.962 19.432 19.569 1.00 51.25 92 SER A O 1
#